Protein AF-A0A7W8UTD3-F1 (afdb_monomer_lite)

Radius of gyration: 18.6 Å; chains: 1; bounding box: 47×46×41 Å

Structure (mmCIF, N/CA/C/O backbone):
data_AF-A0A7W8UTD3-F1
#
_entry.id   AF-A0A7W8UTD3-F1
#
loop_
_atom_site.group_PDB
_atom_site.id
_atom_site.type_symbol
_atom_site.label_atom_id
_atom_site.label_alt_id
_atom_site.label_comp_id
_atom_site.label_asym_id
_atom_site.label_entity_id
_atom_site.label_seq_id
_atom_site.pdbx_PDB_ins_code
_atom_site.Cartn_x
_atom_site.Cartn_y
_atom_site.Cartn_z
_atom_site.occupancy
_atom_site.B_iso_or_equiv
_atom_site.auth_seq_id
_atom_site.auth_comp_id
_atom_site.auth_asym_id
_atom_site.auth_atom_id
_atom_site.pdbx_PDB_model_num
ATOM 1 N N . MET A 1 1 ? 26.764 28.680 -24.480 1.00 47.34 1 MET A N 1
ATOM 2 C CA . MET A 1 1 ? 25.297 28.781 -24.300 1.00 47.34 1 MET A CA 1
ATOM 3 C C . MET A 1 1 ? 24.707 27.395 -24.027 1.00 47.34 1 MET A C 1
ATOM 5 O O . MET A 1 1 ? 24.079 26.816 -24.897 1.00 47.34 1 MET A O 1
ATOM 9 N N . THR A 1 2 ? 24.956 26.810 -22.850 1.00 50.88 2 THR A N 1
ATOM 10 C CA . THR A 1 2 ? 24.509 25.431 -22.530 1.00 50.88 2 THR A CA 1
ATOM 11 C C . THR A 1 2 ? 23.997 25.271 -21.088 1.00 50.88 2 THR A C 1
ATOM 13 O O . THR A 1 2 ? 23.824 24.148 -20.615 1.00 50.88 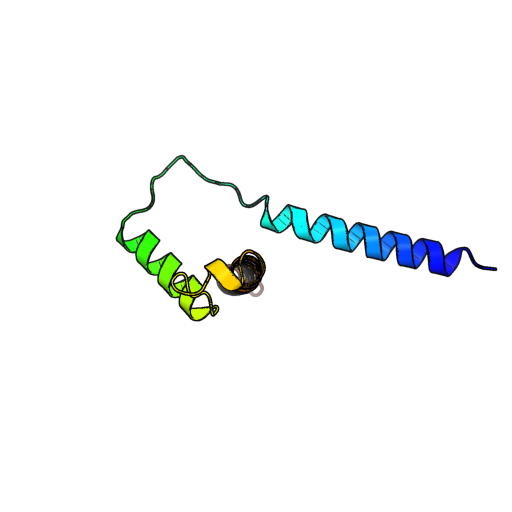2 THR A O 1
ATOM 16 N N . SER A 1 3 ? 23.744 26.382 -20.384 1.00 56.66 3 SER A N 1
ATOM 17 C CA . SER A 1 3 ? 23.369 26.393 -18.959 1.00 56.66 3 SER A CA 1
ATOM 18 C C . SER A 1 3 ? 21.863 26.214 -18.729 1.00 56.66 3 SER A C 1
ATOM 20 O O . SER A 1 3 ? 21.463 25.487 -17.829 1.00 56.66 3 SER A O 1
ATOM 22 N N . LEU A 1 4 ? 21.025 26.796 -19.592 1.00 59.12 4 LEU A N 1
ATOM 23 C CA . LEU A 1 4 ? 19.562 26.652 -19.560 1.00 59.12 4 LEU A CA 1
ATOM 24 C C . LEU A 1 4 ? 19.062 25.190 -19.626 1.00 59.12 4 LEU A C 1
ATOM 26 O O . LEU A 1 4 ? 18.260 24.818 -18.770 1.00 59.12 4 LEU A O 1
ATOM 30 N N . PRO A 1 5 ? 19.544 24.319 -20.540 1.00 68.00 5 PRO A N 1
ATOM 31 C CA . PRO A 1 5 ? 19.082 22.929 -20.588 1.00 68.00 5 PRO A CA 1
ATOM 32 C C . PRO A 1 5 ? 19.536 22.108 -19.373 1.00 68.00 5 PRO A C 1
ATOM 34 O O . PRO A 1 5 ? 18.850 21.175 -18.975 1.00 68.00 5 PRO A O 1
ATOM 37 N N . ARG A 1 6 ? 20.662 22.472 -18.744 1.00 63.81 6 ARG A N 1
ATOM 38 C CA . ARG A 1 6 ? 21.163 21.800 -17.534 1.00 63.81 6 ARG A CA 1
ATOM 39 C C . ARG A 1 6 ? 20.341 22.143 -16.297 1.00 63.81 6 ARG A C 1
ATOM 41 O O . ARG A 1 6 ? 20.099 21.261 -15.483 1.00 63.81 6 ARG A O 1
ATOM 48 N N . ILE A 1 7 ? 19.885 23.391 -16.179 1.00 71.62 7 ILE A N 1
ATOM 49 C CA . ILE A 1 7 ? 18.992 23.812 -15.090 1.00 71.62 7 ILE A CA 1
ATOM 50 C C . ILE A 1 7 ? 17.616 23.152 -15.252 1.00 71.62 7 ILE A C 1
ATOM 52 O O . ILE A 1 7 ? 17.080 22.636 -14.277 1.00 71.62 7 ILE A O 1
ATOM 56 N N . ALA A 1 8 ? 17.082 23.083 -16.476 1.00 66.88 8 ALA A N 1
ATOM 57 C CA . ALA A 1 8 ? 15.821 22.390 -16.747 1.00 66.88 8 ALA A CA 1
ATOM 58 C C . ALA A 1 8 ? 15.908 20.878 -16.461 1.00 66.88 8 ALA A C 1
ATOM 60 O O . ALA A 1 8 ? 15.030 20.324 -15.803 1.00 66.88 8 ALA A O 1
ATOM 61 N N . LEU A 1 9 ? 16.993 20.219 -16.886 1.00 69.44 9 LEU A N 1
ATOM 62 C CA . LEU A 1 9 ? 17.229 18.801 -16.599 1.00 69.44 9 LEU A CA 1
ATOM 63 C C . LEU A 1 9 ? 17.439 18.548 -15.096 1.00 69.44 9 LEU A C 1
ATOM 65 O O . LEU A 1 9 ? 16.930 17.566 -14.565 1.00 69.44 9 LEU A O 1
ATOM 69 N N . GLY A 1 10 ? 18.136 19.453 -14.401 1.00 73.38 10 GLY A N 1
ATOM 70 C CA . GLY A 1 10 ? 18.318 19.395 -12.950 1.00 73.38 10 GLY A CA 1
ATOM 71 C C . GLY A 1 10 ? 17.006 19.555 -12.179 1.00 73.38 10 GLY A C 1
ATOM 72 O O . GLY A 1 10 ? 16.755 18.803 -11.241 1.00 73.38 10 GLY A O 1
ATOM 73 N N . ALA A 1 11 ? 16.136 20.475 -12.604 1.00 68.88 11 ALA A N 1
ATOM 74 C CA . ALA A 1 11 ? 14.811 20.656 -12.012 1.00 68.88 11 ALA A CA 1
ATOM 75 C C . ALA A 1 11 ? 13.898 19.436 -12.243 1.00 68.88 11 ALA A C 1
ATOM 77 O O . ALA A 1 11 ? 13.212 19.003 -11.317 1.00 68.88 11 ALA A O 1
ATOM 78 N N . LEU A 1 12 ? 13.932 18.837 -13.440 1.00 69.06 12 LEU A N 1
ATOM 79 C CA . LEU A 1 12 ? 13.182 17.615 -13.755 1.00 69.06 12 LEU A CA 1
ATOM 80 C C . LEU A 1 12 ? 13.677 16.413 -12.930 1.00 69.06 12 LEU A C 1
ATOM 82 O O . LEU A 1 12 ? 12.871 15.666 -12.379 1.00 69.06 12 LEU A O 1
ATOM 86 N N . ALA A 1 13 ? 14.997 16.249 -12.801 1.00 67.44 13 ALA A N 1
ATOM 87 C CA . ALA A 1 13 ? 15.600 15.189 -11.995 1.00 67.44 13 ALA A CA 1
ATOM 88 C C . ALA A 1 13 ? 15.250 15.334 -10.505 1.00 67.44 13 ALA A C 1
ATOM 90 O O . ALA A 1 13 ? 14.884 14.352 -9.863 1.00 67.44 13 ALA A O 1
ATOM 91 N N . ALA A 1 14 ? 15.289 16.559 -9.970 1.00 62.12 14 ALA A N 1
ATOM 92 C CA . ALA A 1 14 ? 14.869 16.831 -8.600 1.00 62.12 14 ALA A CA 1
ATOM 93 C C . ALA A 1 14 ? 13.392 16.463 -8.382 1.00 62.12 14 ALA A C 1
ATOM 95 O O . ALA A 1 14 ? 13.087 15.725 -7.449 1.00 62.12 14 ALA A O 1
ATOM 96 N N . ALA A 1 15 ? 12.486 16.890 -9.269 1.00 60.81 15 ALA A N 1
ATOM 97 C CA . ALA A 1 15 ? 11.063 16.550 -9.183 1.00 60.81 15 ALA A CA 1
ATOM 98 C C . ALA A 1 15 ? 10.805 15.030 -9.220 1.00 60.81 15 ALA A C 1
ATOM 100 O O . ALA A 1 15 ? 9.967 14.528 -8.471 1.00 60.81 15 ALA A O 1
ATOM 101 N N . CYS A 1 16 ? 11.563 14.285 -10.032 1.00 60.31 16 CYS A N 1
ATOM 102 C CA . CYS A 1 16 ? 11.446 12.829 -10.123 1.00 60.31 16 CYS A CA 1
ATOM 103 C C . CYS A 1 16 ? 11.877 12.119 -8.824 1.00 60.31 16 CYS A C 1
ATOM 105 O O . CYS A 1 16 ? 11.256 11.133 -8.432 1.00 60.31 16 CYS A O 1
ATOM 107 N N . CYS A 1 17 ? 12.885 12.640 -8.115 1.00 59.09 17 CYS A N 1
ATOM 108 C CA . CYS A 1 17 ? 13.325 12.093 -6.827 1.00 59.09 17 CYS A CA 1
ATOM 109 C C . CYS A 1 17 ? 12.305 12.308 -5.694 1.00 59.09 17 CYS A C 1
ATOM 111 O O . CYS A 1 17 ? 12.199 11.465 -4.804 1.00 59.09 17 CYS A O 1
ATOM 113 N N . PHE A 1 18 ? 11.538 13.405 -5.711 1.00 54.00 18 PHE A N 1
ATOM 114 C CA . PHE A 1 18 ? 10.545 13.690 -4.664 1.00 54.00 18 PHE A CA 1
ATOM 115 C C . PHE A 1 18 ? 9.245 12.882 -4.807 1.00 54.00 18 PHE A C 1
ATOM 117 O O . PHE A 1 18 ? 8.583 12.631 -3.800 1.00 54.00 18 PHE A O 1
ATOM 124 N N . ALA A 1 19 ? 8.897 12.417 -6.012 1.00 53.72 19 ALA A N 1
ATOM 125 C CA . ALA A 1 19 ? 7.710 11.583 -6.230 1.00 53.72 19 ALA A CA 1
ATOM 126 C C . ALA A 1 19 ? 7.777 10.246 -5.463 1.00 53.72 19 ALA A C 1
ATOM 128 O O . ALA A 1 19 ? 6.775 9.790 -4.913 1.00 53.72 19 ALA A O 1
ATOM 129 N N . SER A 1 20 ? 8.970 9.656 -5.353 1.00 53.88 20 SER A N 1
ATOM 130 C CA . SER A 1 20 ? 9.189 8.378 -4.663 1.00 53.88 20 SER A CA 1
ATOM 131 C C . SER A 1 20 ? 8.970 8.465 -3.151 1.00 53.88 20 SER A C 1
ATOM 133 O O . SER A 1 20 ? 8.531 7.503 -2.524 1.00 53.88 20 SER A O 1
ATOM 135 N N . VAL A 1 21 ? 9.242 9.625 -2.547 1.00 55.94 21 VAL A N 1
ATOM 136 C CA . VAL A 1 21 ? 9.153 9.800 -1.090 1.00 55.94 21 VAL A CA 1
ATOM 137 C C . VAL A 1 21 ? 7.695 9.858 -0.629 1.00 55.94 21 VAL A C 1
ATOM 139 O O . VAL A 1 21 ? 7.380 9.366 0.447 1.00 55.94 21 VAL A O 1
ATOM 142 N N . ALA A 1 22 ? 6.779 10.379 -1.450 1.00 57.19 22 ALA A N 1
ATOM 143 C CA . ALA A 1 22 ? 5.360 10.488 -1.096 1.00 57.19 22 ALA A CA 1
ATOM 144 C C . ALA A 1 22 ? 4.648 9.123 -0.988 1.00 57.19 22 ALA A C 1
ATOM 146 O O . ALA A 1 22 ? 3.775 8.948 -0.136 1.00 57.19 22 ALA A O 1
ATOM 147 N N . ALA A 1 23 ? 5.047 8.145 -1.812 1.00 57.38 23 ALA A N 1
ATOM 148 C CA . ALA A 1 23 ? 4.549 6.770 -1.723 1.00 57.38 23 ALA A CA 1
ATOM 149 C C . ALA A 1 23 ? 5.051 6.056 -0.455 1.00 57.38 23 ALA A C 1
ATOM 151 O O . ALA A 1 23 ? 4.332 5.250 0.128 1.00 57.38 23 ALA A O 1
ATOM 152 N N . LEU A 1 24 ? 6.263 6.395 -0.001 1.00 59.78 24 LEU A N 1
ATOM 153 C CA . LEU A 1 24 ? 6.879 5.861 1.219 1.00 59.78 24 LEU A CA 1
ATOM 154 C C . LEU A 1 24 ? 6.460 6.614 2.494 1.00 59.78 24 LEU A C 1
ATOM 156 O O . LEU A 1 24 ? 6.626 6.094 3.591 1.00 59.78 24 LEU A O 1
ATOM 160 N N . ALA A 1 25 ? 5.927 7.829 2.363 1.00 55.34 25 ALA A N 1
ATOM 161 C CA . ALA A 1 25 ? 5.531 8.687 3.478 1.00 55.34 25 ALA A CA 1
ATOM 162 C C . ALA A 1 25 ? 4.072 8.491 3.921 1.00 55.34 25 ALA A C 1
ATOM 164 O O . ALA A 1 25 ? 3.589 9.270 4.743 1.00 55.34 25 ALA A O 1
ATOM 165 N N . GLN A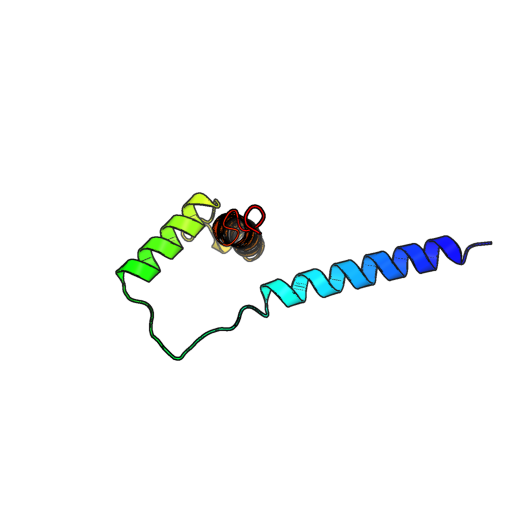 1 26 ? 3.357 7.488 3.391 1.00 59.94 26 GLN A N 1
ATOM 166 C CA . GLN A 1 26 ? 2.022 7.154 3.891 1.00 59.94 26 GLN A CA 1
ATOM 167 C C . GLN A 1 26 ? 2.129 6.822 5.390 1.00 59.94 26 GLN A C 1
ATOM 169 O O . GLN A 1 26 ? 2.853 5.885 5.739 1.00 59.94 26 GLN A O 1
ATOM 174 N N . PRO A 1 27 ? 1.465 7.580 6.285 1.00 58.59 27 PRO A N 1
ATOM 175 C CA . PRO A 1 27 ? 1.545 7.327 7.714 1.00 58.59 27 PRO A CA 1
ATOM 176 C C . PRO A 1 27 ? 1.031 5.917 8.001 1.00 58.59 27 PRO A C 1
ATOM 178 O O . PRO A 1 27 ? -0.140 5.618 7.770 1.00 58.59 27 PRO A O 1
ATOM 181 N N . TYR A 1 28 ? 1.905 5.042 8.495 1.00 60.31 28 TYR A N 1
ATOM 182 C CA . TYR A 1 28 ? 1.469 3.780 9.074 1.00 60.31 28 TYR A CA 1
ATOM 183 C C . TYR A 1 28 ? 0.856 4.089 10.440 1.00 60.31 28 TYR A C 1
ATOM 185 O O . TYR A 1 28 ? 1.570 4.239 11.434 1.00 60.31 28 TYR A O 1
ATOM 193 N N . ASP A 1 29 ? -0.465 4.255 10.473 1.00 62.72 29 ASP A N 1
ATOM 194 C CA . ASP A 1 29 ? -1.200 4.430 11.720 1.00 62.72 29 ASP A CA 1
ATOM 195 C C . ASP A 1 29 ? -1.306 3.076 12.434 1.00 62.72 29 ASP A C 1
ATOM 197 O O . ASP A 1 29 ? -2.145 2.231 12.126 1.00 62.72 29 ASP A O 1
ATOM 201 N N . SER A 1 30 ? -0.390 2.844 13.373 1.00 63.53 30 SER A N 1
ATOM 202 C CA . SER A 1 30 ? -0.312 1.612 14.160 1.00 63.53 30 SER A CA 1
ATOM 203 C C . SER A 1 30 ? -1.321 1.558 15.311 1.00 63.53 30 SER A C 1
ATOM 205 O O . SER A 1 30 ? -1.346 0.570 16.048 1.00 63.53 30 SER A O 1
ATOM 207 N N . THR A 1 31 ? -2.139 2.601 15.501 1.00 65.44 31 THR A N 1
ATOM 208 C CA . THR A 1 31 ? -2.979 2.748 16.698 1.00 65.44 31 THR A CA 1
ATOM 209 C C . THR A 1 31 ? -4.266 1.920 16.663 1.00 65.44 31 THR A C 1
ATOM 211 O O . THR A 1 31 ? -4.871 1.701 17.714 1.00 65.44 31 THR A O 1
ATOM 214 N N . ALA A 1 32 ? -4.650 1.374 15.503 1.00 73.19 32 ALA A N 1
ATOM 215 C CA . ALA A 1 32 ? -5.781 0.459 15.370 1.00 73.19 32 ALA A CA 1
ATOM 216 C C . ALA A 1 32 ? -5.452 -0.708 14.417 1.00 73.19 32 ALA A C 1
ATOM 218 O O . ALA A 1 32 ? -5.221 -0.481 13.228 1.00 73.19 32 ALA A O 1
ATOM 219 N N . PRO A 1 33 ? -5.450 -1.972 14.885 1.00 82.44 33 PRO A N 1
ATOM 220 C CA . PRO A 1 33 ? -5.281 -3.110 13.991 1.00 82.44 33 PRO A CA 1
ATOM 221 C C . PRO A 1 33 ? -6.463 -3.211 13.020 1.00 82.44 33 PRO A C 1
ATOM 223 O O . PRO A 1 33 ? -7.625 -3.095 13.419 1.00 82.44 33 PRO A O 1
ATOM 226 N N . LEU A 1 34 ? -6.172 -3.486 11.747 1.00 87.69 34 LEU A N 1
ATOM 227 C CA . LEU A 1 34 ? -7.206 -3.712 10.740 1.00 87.69 34 LEU A CA 1
ATOM 228 C C . LEU A 1 34 ? -8.034 -4.957 11.076 1.00 87.69 34 LEU A C 1
ATOM 230 O O . LEU A 1 34 ? -7.518 -6.016 11.444 1.00 87.69 34 LEU A O 1
ATOM 234 N N . THR A 1 35 ? -9.346 -4.856 10.881 1.00 92.94 35 THR A N 1
ATOM 235 C CA . THR A 1 35 ? -10.233 -6.020 10.952 1.00 92.94 35 THR A CA 1
ATOM 236 C C . THR A 1 35 ? -9.985 -6.947 9.761 1.00 92.94 35 THR A C 1
ATOM 238 O O . THR A 1 35 ? -9.621 -6.515 8.666 1.00 92.94 35 THR A O 1
ATOM 241 N N . ARG A 1 36 ? -10.281 -8.244 9.913 1.00 95.38 36 ARG A N 1
ATOM 242 C CA . ARG A 1 36 ? -10.199 -9.208 8.797 1.00 95.38 36 ARG A CA 1
ATOM 243 C C . ARG A 1 36 ? -11.043 -8.783 7.585 1.00 95.38 36 ARG A C 1
ATOM 245 O O . ARG A 1 36 ? -10.680 -9.093 6.453 1.00 95.38 36 ARG A O 1
ATOM 252 N N . ALA A 1 37 ? -12.167 -8.107 7.819 1.00 94.88 37 ALA A N 1
ATOM 253 C CA . ALA A 1 37 ? -13.011 -7.584 6.751 1.00 94.88 37 ALA A CA 1
ATOM 254 C C . ALA A 1 37 ? -12.308 -6.459 5.974 1.00 94.88 37 ALA A C 1
ATOM 256 O O . ALA A 1 37 ? -12.312 -6.488 4.746 1.00 94.88 37 ALA A O 1
ATOM 257 N N . GLN A 1 38 ? -11.652 -5.531 6.676 1.00 91.69 38 GLN A N 1
ATOM 258 C CA . GLN A 1 38 ? -10.883 -4.444 6.062 1.00 91.69 38 GLN A CA 1
ATOM 259 C C . GLN A 1 38 ? -9.6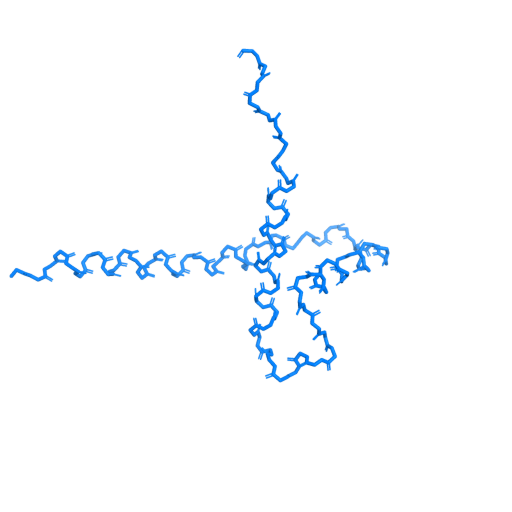97 -4.976 5.255 1.00 91.69 38 GLN A C 1
ATOM 261 O O . GLN A 1 38 ? -9.577 -4.641 4.083 1.00 91.69 38 GLN A O 1
ATOM 266 N N . VAL A 1 39 ? -8.905 -5.901 5.812 1.00 93.50 39 VAL A N 1
ATOM 267 C CA . VAL A 1 39 ? -7.770 -6.507 5.086 1.00 93.50 39 VAL A CA 1
ATOM 268 C C . VAL A 1 39 ? -8.230 -7.177 3.788 1.00 93.50 39 VAL A C 1
ATOM 270 O O . VAL A 1 39 ? -7.611 -7.015 2.742 1.00 93.50 39 VAL A O 1
ATOM 273 N N . ARG A 1 40 ? -9.351 -7.910 3.818 1.00 95.12 40 ARG A N 1
ATOM 274 C CA . ARG A 1 40 ? -9.911 -8.526 2.603 1.00 95.12 40 ARG A CA 1
ATOM 275 C C . ARG A 1 40 ? -10.353 -7.484 1.579 1.00 95.12 40 ARG A C 1
ATOM 277 O O . ARG A 1 40 ? -10.133 -7.692 0.390 1.00 95.12 40 ARG A O 1
ATOM 284 N N . ALA A 1 41 ? -10.972 -6.393 2.025 1.00 94.94 41 ALA A N 1
ATOM 285 C CA . ALA A 1 41 ? -11.385 -5.308 1.142 1.00 94.94 41 ALA A CA 1
ATOM 286 C C . ALA A 1 41 ? -10.178 -4.643 0.463 1.00 94.94 41 ALA A C 1
ATOM 288 O O . ALA A 1 41 ? -10.204 -4.447 -0.751 1.00 94.94 41 ALA A O 1
ATOM 289 N N . GLU A 1 42 ? -9.106 -4.381 1.213 1.00 92.50 42 GLU A N 1
ATOM 290 C CA . GLU A 1 42 ? -7.855 -3.841 0.672 1.00 92.50 42 GLU A CA 1
ATOM 291 C C . GLU A 1 42 ? -7.220 -4.796 -0.341 1.00 92.50 42 GLU A C 1
ATOM 293 O O . GLU A 1 42 ? -6.877 -4.385 -1.444 1.00 92.50 42 GLU A O 1
ATOM 298 N N . VAL A 1 43 ? -7.141 -6.094 -0.040 1.00 94.31 43 VAL A N 1
ATOM 299 C CA . VAL A 1 43 ? -6.600 -7.080 -0.993 1.00 94.31 43 VAL A CA 1
ATOM 300 C C . VAL A 1 43 ? -7.412 -7.110 -2.294 1.00 94.31 43 VAL A C 1
ATOM 302 O O . VAL A 1 43 ? -6.832 -7.145 -3.378 1.00 94.31 43 VAL A O 1
ATOM 305 N N . ILE A 1 44 ? -8.744 -7.035 -2.219 1.00 95.81 44 ILE A N 1
ATOM 306 C CA . ILE A 1 44 ? -9.609 -6.958 -3.409 1.00 95.81 44 ILE A CA 1
ATOM 307 C C . ILE A 1 44 ? -9.352 -5.665 -4.199 1.00 95.81 44 ILE A C 1
ATOM 309 O O . ILE A 1 44 ? -9.359 -5.681 -5.430 1.00 95.81 44 ILE A O 1
ATOM 313 N N . GLU A 1 45 ? -9.125 -4.540 -3.523 1.00 95.62 45 GLU A N 1
ATOM 314 C CA . GLU A 1 45 ? -8.793 -3.263 -4.166 1.00 95.62 45 GLU A CA 1
ATOM 315 C C . GLU A 1 45 ? -7.490 -3.359 -4.973 1.00 95.62 45 GLU A C 1
ATOM 317 O O . GLU A 1 45 ? -7.444 -2.927 -6.129 1.00 95.62 45 GLU A O 1
ATOM 322 N N . TRP A 1 46 ? -6.468 -3.997 -4.402 1.00 94.94 46 TRP A N 1
ATOM 323 C CA . TRP A 1 46 ? -5.186 -4.247 -5.062 1.00 94.94 46 TRP A CA 1
ATOM 324 C C . TRP A 1 46 ? -5.318 -5.230 -6.233 1.00 94.94 46 TRP A C 1
ATOM 326 O O . TRP A 1 46 ? -4.779 -4.974 -7.308 1.00 94.94 46 TRP A O 1
ATOM 336 N N . GLN A 1 47 ? -6.119 -6.292 -6.098 1.00 94.94 47 GLN A N 1
ATOM 337 C CA . GLN A 1 47 ? -6.426 -7.204 -7.213 1.00 94.94 47 GLN A CA 1
ATOM 338 C C . GLN A 1 47 ? -7.118 -6.477 -8.371 1.00 94.94 47 GLN A C 1
ATOM 340 O O . GLN A 1 47 ? -6.759 -6.652 -9.534 1.00 94.94 47 GLN A O 1
ATOM 345 N N . ARG A 1 48 ? -8.054 -5.567 -8.073 1.00 96.19 48 ARG A N 1
ATOM 346 C CA . ARG A 1 48 ? -8.687 -4.692 -9.079 1.00 96.19 48 ARG A CA 1
ATOM 347 C C . ARG A 1 48 ? -7.719 -3.680 -9.694 1.00 96.19 48 ARG A C 1
ATOM 349 O O . ARG A 1 48 ? -8.053 -3.043 -10.692 1.00 96.19 48 ARG A O 1
ATOM 356 N N . ALA A 1 49 ? -6.573 -3.433 -9.069 1.00 95.62 49 ALA A N 1
ATOM 357 C CA . ALA A 1 49 ? -5.480 -2.640 -9.628 1.00 95.62 49 ALA A CA 1
ATOM 358 C C . ALA A 1 49 ? -4.489 -3.493 -10.446 1.00 95.62 49 ALA A C 1
ATOM 360 O O . ALA A 1 49 ? -3.520 -2.955 -10.974 1.00 95.62 49 ALA A O 1
ATOM 361 N N . GLY A 1 50 ? -4.752 -4.798 -10.592 1.00 93.56 50 GLY A N 1
ATOM 362 C CA . GLY A 1 50 ? -3.923 -5.729 -11.354 1.00 93.56 50 GLY A CA 1
ATOM 363 C C . GLY A 1 50 ? -2.804 -6.381 -10.541 1.00 93.56 50 GLY A C 1
ATOM 364 O O . GLY A 1 50 ? -1.881 -6.922 -11.142 1.00 93.56 50 GLY A O 1
ATOM 365 N N . TYR A 1 51 ? -2.856 -6.320 -9.206 1.00 94.06 51 TYR A N 1
ATOM 366 C CA . TYR A 1 51 ? -1.907 -7.024 -8.344 1.00 94.06 51 TYR A CA 1
ATOM 367 C C . TYR A 1 51 ? -2.320 -8.484 -8.138 1.00 94.06 51 TYR A C 1
ATOM 369 O O . TYR A 1 51 ? -3.410 -8.755 -7.631 1.00 94.06 51 TYR A O 1
ATOM 377 N N . ASP A 1 52 ? -1.429 -9.414 -8.470 1.00 90.94 52 ASP A N 1
ATOM 378 C CA . ASP A 1 52 ? -1.597 -10.841 -8.202 1.00 90.94 52 ASP A CA 1
ATOM 379 C C . ASP A 1 52 ? -0.445 -11.344 -7.328 1.00 90.94 52 ASP A C 1
ATOM 381 O O . ASP A 1 52 ? 0.689 -11.449 -7.782 1.00 90.94 52 ASP A O 1
ATOM 385 N N . GLN A 1 53 ? -0.754 -11.679 -6.073 1.00 83.75 53 GLN A N 1
ATOM 386 C CA . GLN A 1 53 ? 0.220 -12.193 -5.104 1.00 83.75 53 GLN A CA 1
ATOM 387 C C . GLN A 1 53 ? 0.760 -13.581 -5.469 1.00 83.75 53 GLN A C 1
ATOM 389 O O . GLN A 1 53 ? 1.836 -13.952 -5.006 1.00 83.75 53 GLN A O 1
ATOM 394 N N . SER A 1 54 ? 0.016 -14.370 -6.249 1.00 86.25 54 SER A N 1
ATOM 395 C CA . SER A 1 54 ? 0.398 -15.747 -6.576 1.00 86.25 54 SER A CA 1
ATOM 396 C C . SER A 1 54 ? 1.512 -15.826 -7.624 1.00 86.25 54 SER A C 1
ATOM 398 O O . SER A 1 54 ? 2.316 -16.756 -7.582 1.00 86.25 54 SER A O 1
ATOM 400 N N . ASP A 1 55 ? 1.611 -14.817 -8.495 1.00 82.12 55 ASP A N 1
ATOM 401 C CA . ASP A 1 55 ? 2.631 -14.701 -9.550 1.00 82.12 55 ASP A CA 1
ATOM 402 C C . ASP A 1 55 ? 3.637 -13.555 -9.300 1.00 82.12 55 ASP A C 1
ATOM 404 O O . ASP A 1 55 ? 4.539 -13.288 -10.098 1.00 82.12 55 ASP A O 1
ATOM 408 N N . ASP A 1 56 ? 3.512 -12.869 -8.159 1.00 81.31 56 ASP A N 1
ATOM 409 C CA . ASP A 1 56 ? 4.270 -11.649 -7.865 1.00 81.31 56 ASP A CA 1
ATOM 410 C C . ASP A 1 56 ? 5.782 -11.879 -7.794 1.00 81.31 56 ASP A C 1
ATOM 412 O O . ASP A 1 56 ? 6.559 -10.998 -8.141 1.00 81.31 56 ASP A O 1
ATOM 416 N N . TRP A 1 57 ? 6.222 -13.075 -7.396 1.00 82.31 57 TRP A N 1
ATOM 417 C CA . TRP A 1 57 ? 7.642 -13.396 -7.213 1.00 82.31 57 TRP A CA 1
ATOM 418 C C . TRP A 1 57 ? 8.507 -13.100 -8.452 1.00 82.31 57 TRP A C 1
ATOM 420 O O . TRP A 1 57 ? 9.681 -12.766 -8.301 1.00 82.31 57 TRP A O 1
ATOM 430 N N . SER A 1 58 ? 7.931 -13.187 -9.656 1.00 89.19 58 SER A N 1
ATOM 431 C CA . SER A 1 58 ? 8.623 -12.912 -10.924 1.00 89.19 58 SER A CA 1
ATOM 432 C C . SER A 1 58 ? 8.682 -11.425 -11.285 1.00 89.19 58 SER A C 1
ATOM 434 O O . SER A 1 58 ? 9.553 -11.012 -12.048 1.00 89.19 58 SER A O 1
ATOM 436 N N . HIS A 1 59 ? 7.745 -10.624 -10.776 1.00 88.12 59 HIS A N 1
ATOM 437 C CA . HIS A 1 59 ? 7.525 -9.235 -11.195 1.00 88.12 59 HIS A CA 1
ATOM 438 C C . HIS A 1 59 ? 7.714 -8.222 -10.063 1.00 88.12 59 HIS A C 1
ATOM 440 O O . HIS A 1 59 ? 7.672 -7.013 -10.304 1.00 88.12 59 HIS A O 1
ATOM 446 N N . TYR A 1 60 ? 7.952 -8.708 -8.847 1.00 84.31 60 TYR A N 1
ATOM 447 C C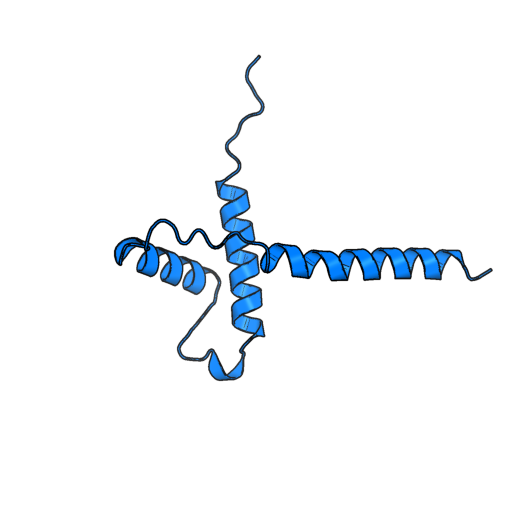A . TYR A 1 60 ? 8.253 -7.897 -7.686 1.00 84.31 60 TYR A CA 1
ATOM 448 C C . TYR A 1 60 ? 9.604 -7.184 -7.867 1.00 84.31 60 TYR A C 1
ATOM 450 O O . TYR A 1 60 ? 10.583 -7.818 -8.273 1.00 84.31 60 TYR A O 1
ATOM 458 N N . PRO A 1 61 ? 9.704 -5.883 -7.537 1.00 90.62 61 PRO A N 1
ATOM 459 C CA . PRO A 1 61 ? 8.690 -5.043 -6.880 1.00 90.62 61 PRO A CA 1
ATOM 460 C C . PRO A 1 61 ? 7.721 -4.299 -7.821 1.00 90.62 61 PRO A C 1
ATOM 462 O O . PRO A 1 61 ? 6.802 -3.627 -7.350 1.00 90.62 61 PRO A O 1
ATOM 465 N N . GLU A 1 62 ? 7.884 -4.399 -9.137 1.00 92.38 62 GLU A N 1
ATOM 466 C CA . GLU A 1 62 ? 7.264 -3.477 -10.099 1.00 92.38 62 GLU A CA 1
ATOM 467 C C . GLU A 1 62 ? 5.744 -3.616 -10.209 1.00 92.38 62 GLU A C 1
ATOM 469 O O . GLU A 1 62 ? 5.025 -2.626 -10.367 1.00 92.38 62 GLU A O 1
ATOM 474 N N . SER A 1 63 ? 5.234 -4.837 -10.103 1.00 91.25 63 SER A N 1
ATOM 475 C CA . SER A 1 63 ? 3.804 -5.151 -9.970 1.00 91.25 63 SER A CA 1
ATOM 476 C C . SER A 1 63 ? 3.182 -4.483 -8.741 1.00 91.25 63 SER A C 1
ATOM 478 O O . SER A 1 63 ? 2.135 -3.839 -8.859 1.00 91.25 63 SER A O 1
ATOM 480 N N . ALA A 1 64 ? 3.839 -4.586 -7.582 1.00 90.75 64 ALA A N 1
ATOM 481 C CA . ALA A 1 64 ? 3.375 -3.998 -6.328 1.00 90.75 64 ALA A CA 1
ATOM 482 C C . ALA A 1 64 ? 3.390 -2.462 -6.379 1.00 90.75 64 ALA A C 1
ATOM 484 O O . ALA A 1 64 ? 2.404 -1.823 -6.009 1.00 90.75 64 ALA A O 1
ATOM 485 N N . LEU A 1 65 ? 4.465 -1.861 -6.904 1.00 92.56 65 LEU A N 1
ATOM 486 C CA . LEU A 1 65 ? 4.572 -0.406 -7.059 1.00 92.56 65 LEU A CA 1
ATOM 487 C C . LEU A 1 65 ? 3.506 0.150 -8.013 1.00 92.56 65 LEU A C 1
ATOM 489 O O . LEU A 1 65 ? 2.844 1.140 -7.697 1.00 92.56 65 LEU A O 1
ATOM 493 N N . ARG A 1 66 ? 3.287 -0.509 -9.157 1.00 93.38 66 ARG A N 1
ATOM 494 C CA . ARG A 1 66 ? 2.262 -0.112 -10.135 1.00 93.38 66 ARG A CA 1
ATOM 495 C C . ARG A 1 66 ? 0.858 -0.173 -9.544 1.00 93.38 66 ARG A C 1
ATOM 497 O O . ARG A 1 66 ? 0.099 0.787 -9.671 1.00 93.38 66 ARG A O 1
ATOM 504 N N . ALA A 1 67 ? 0.510 -1.287 -8.904 1.00 94.56 67 ALA A N 1
ATOM 505 C CA . ALA A 1 67 ? -0.799 -1.448 -8.284 1.00 94.56 67 ALA A CA 1
ATOM 506 C C . ALA A 1 67 ? -1.010 -0.436 -7.150 1.00 94.56 67 ALA A C 1
ATOM 508 O O . ALA A 1 67 ? -2.067 0.191 -7.086 1.00 94.56 67 ALA A O 1
ATOM 509 N N . GLY A 1 68 ? 0.012 -0.208 -6.318 1.00 92.81 68 GLY A N 1
ATOM 510 C CA . GLY A 1 68 ? -0.010 0.799 -5.259 1.00 92.81 68 GLY A CA 1
ATOM 511 C C . GLY A 1 68 ? -0.277 2.212 -5.785 1.00 92.81 68 GLY A C 1
ATOM 512 O O . GLY A 1 68 ? -1.108 2.923 -5.222 1.00 92.81 68 GLY A O 1
ATOM 513 N N . ALA A 1 69 ? 0.345 2.602 -6.903 1.00 93.56 69 ALA A N 1
ATOM 514 C CA . ALA A 1 69 ? 0.096 3.899 -7.538 1.00 93.56 69 ALA A CA 1
ATOM 515 C C . ALA A 1 69 ? -1.364 4.053 -8.007 1.00 93.56 69 ALA A C 1
ATOM 517 O O . ALA A 1 69 ? -1.992 5.082 -7.758 1.00 93.56 69 ALA A O 1
ATOM 518 N N . ILE A 1 70 ? -1.930 3.012 -8.627 1.00 94.31 70 ILE A N 1
ATOM 519 C CA . ILE A 1 70 ? -3.333 3.000 -9.072 1.00 94.31 70 ILE A CA 1
ATOM 520 C C . ILE A 1 70 ? -4.290 3.084 -7.873 1.00 94.31 70 ILE A C 1
ATOM 522 O O . ILE A 1 70 ? -5.267 3.833 -7.911 1.00 94.31 70 ILE A O 1
ATOM 526 N N . VAL A 1 71 ? -4.025 2.330 -6.802 1.00 94.56 71 VAL A N 1
ATOM 527 C CA . VAL A 1 71 ? -4.821 2.358 -5.563 1.00 94.56 71 VAL A CA 1
ATOM 528 C C . VAL A 1 71 ? -4.786 3.748 -4.928 1.00 94.56 71 VAL A C 1
ATOM 530 O O . VAL A 1 71 ? -5.836 4.300 -4.601 1.00 94.56 71 VAL A O 1
ATOM 533 N N . ALA A 1 72 ? -3.602 4.350 -4.806 1.00 90.56 72 ALA A N 1
ATOM 534 C CA . ALA A 1 72 ? -3.449 5.696 -4.261 1.00 90.56 72 ALA A CA 1
ATOM 535 C C . ALA A 1 72 ? -4.229 6.737 -5.078 1.00 90.56 72 ALA A C 1
ATOM 537 O O . ALA A 1 72 ? -4.940 7.560 -4.500 1.00 90.56 72 ALA A O 1
ATOM 538 N N . GLN A 1 73 ? -4.161 6.660 -6.411 1.00 91.88 73 GLN A N 1
ATOM 539 C CA . GLN A 1 73 ? -4.924 7.538 -7.296 1.00 91.88 73 GLN A CA 1
ATOM 540 C C . GLN A 1 73 ? -6.437 7.393 -7.072 1.00 91.88 73 GLN A C 1
ATOM 542 O O . GLN A 1 73 ? -7.117 8.389 -6.834 1.00 91.88 73 GLN A O 1
ATOM 547 N N . ARG A 1 74 ? -6.964 6.161 -7.072 1.00 93.50 74 ARG A N 1
ATOM 548 C CA . ARG A 1 74 ? -8.397 5.895 -6.839 1.00 93.50 74 ARG A CA 1
ATOM 549 C C . ARG A 1 74 ? -8.863 6.435 -5.488 1.00 93.50 74 ARG A C 1
ATOM 551 O O . ARG A 1 74 ? -9.927 7.041 -5.394 1.00 93.50 74 ARG A O 1
ATOM 558 N N . ARG A 1 75 ? -8.056 6.255 -4.439 1.00 90.56 75 ARG A N 1
ATOM 559 C CA . ARG A 1 75 ? -8.360 6.782 -3.102 1.00 90.56 75 ARG A CA 1
ATOM 560 C C . ARG A 1 75 ? -8.403 8.307 -3.098 1.00 90.56 75 ARG A C 1
ATOM 562 O O . ARG A 1 75 ? -9.343 8.866 -2.539 1.00 90.56 75 ARG A O 1
ATOM 569 N N . ALA A 1 76 ? -7.463 8.975 -3.765 1.00 87.12 76 ALA A N 1
ATOM 570 C CA . ALA A 1 76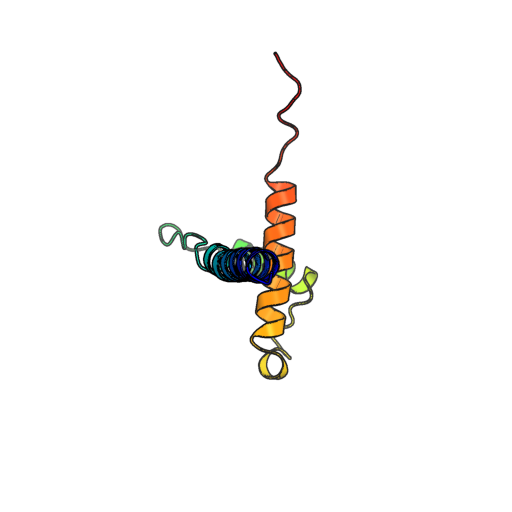 ? -7.463 10.433 -3.904 1.00 87.12 76 ALA A CA 1
ATOM 571 C C . ALA A 1 76 ? -8.69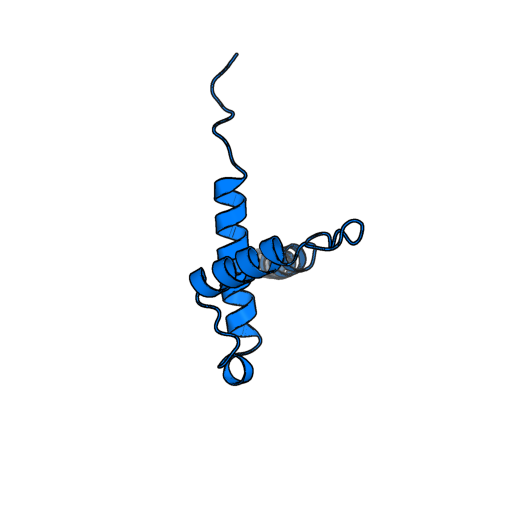3 10.958 -4.675 1.00 87.12 76 ALA A C 1
ATOM 573 O O . ALA A 1 76 ? -9.289 11.960 -4.274 1.00 87.12 76 ALA A O 1
ATOM 574 N N . GLU A 1 77 ? -9.122 10.251 -5.726 1.00 88.44 77 GLU A N 1
ATOM 575 C CA . GLU A 1 77 ? -10.357 10.554 -6.467 1.00 88.44 77 GLU A CA 1
ATOM 576 C C . GLU A 1 77 ? -11.595 10.434 -5.561 1.00 88.44 77 GLU A C 1
ATOM 578 O O . GLU A 1 77 ? -12.442 11.325 -5.550 1.00 88.44 77 GLU A O 1
ATOM 583 N N . THR A 1 78 ? -11.682 9.384 -4.736 1.00 83.31 78 THR A N 1
ATOM 584 C CA . THR A 1 78 ? -12.802 9.202 -3.789 1.00 83.31 78 THR A CA 1
ATOM 585 C C . THR A 1 78 ? -12.762 10.141 -2.581 1.00 83.31 78 THR A C 1
ATOM 587 O O . THR A 1 78 ? -13.811 10.486 -2.040 1.00 83.31 78 THR A O 1
ATOM 590 N N . ALA A 1 79 ? -11.570 10.572 -2.158 1.00 74.31 79 ALA A N 1
ATOM 591 C CA . ALA A 1 79 ? -11.369 11.489 -1.036 1.00 74.31 79 ALA A CA 1
ATOM 592 C C . ALA A 1 79 ? -11.682 12.951 -1.390 1.00 74.31 79 ALA A C 1
ATOM 594 O O . ALA A 1 79 ? -11.702 13.797 -0.497 1.00 74.31 79 ALA A O 1
ATOM 595 N N . THR A 1 80 ? -11.952 13.250 -2.665 1.00 56.50 80 THR A N 1
ATOM 596 C CA . THR A 1 80 ? -12.409 14.564 -3.128 1.00 56.50 80 THR A CA 1
ATOM 597 C C . THR A 1 80 ? -13.942 14.577 -3.247 1.00 56.50 80 THR A C 1
ATOM 599 O O . THR A 1 80 ? -14.475 14.290 -4.320 1.00 56.50 80 THR A O 1
ATOM 602 N N . PRO A 1 81 ? -14.716 14.912 -2.194 1.00 50.44 81 PRO A N 1
ATOM 603 C CA . PRO A 1 81 ? -16.116 15.266 -2.372 1.00 50.44 81 PRO A CA 1
ATOM 604 C C . PRO A 1 81 ? -16.214 16.644 -3.039 1.00 50.44 81 PRO A C 1
ATOM 606 O O . PRO A 1 81 ? -15.392 17.529 -2.809 1.00 50.44 81 PRO A O 1
ATOM 609 N N . ALA A 1 82 ? -17.263 16.836 -3.838 1.00 50.81 82 ALA A N 1
ATOM 610 C CA . ALA A 1 82 ? -17.696 18.110 -4.404 1.00 50.81 82 ALA A CA 1
ATOM 611 C C . ALA A 1 82 ? -17.922 19.188 -3.314 1.00 50.81 82 ALA A C 1
ATOM 613 O O . ALA A 1 82 ? -19.043 19.430 -2.871 1.00 50.81 82 ALA A O 1
ATOM 614 N N . GLY A 1 83 ? -16.845 19.831 -2.865 1.00 44.75 83 GLY A N 1
ATOM 615 C CA . GLY A 1 83 ? -16.820 20.878 -1.844 1.00 44.75 83 GLY A CA 1
ATOM 616 C C . GLY A 1 83 ? -16.403 22.225 -2.425 1.00 44.75 83 GLY A C 1
ATOM 617 O O . GLY A 1 83 ? -15.451 22.829 -1.951 1.00 44.75 83 GLY A O 1
ATOM 618 N N . GLY A 1 84 ? -17.090 22.673 -3.478 1.00 43.19 84 GLY A N 1
ATOM 619 C CA . GLY A 1 84 ? -16.800 23.937 -4.162 1.00 43.19 84 GLY A CA 1
ATOM 620 C C . GLY A 1 84 ? -18.042 24.662 -4.673 1.00 43.19 84 GLY A C 1
ATOM 621 O O . GLY A 1 84 ? -17.979 25.303 -5.714 1.00 43.19 84 GLY A O 1
ATOM 622 N N . ALA A 1 85 ? -19.189 24.520 -4.003 1.00 49.12 85 ALA A N 1
ATOM 623 C CA . ALA A 1 85 ? -20.396 25.244 -4.399 1.00 49.12 85 ALA A CA 1
ATOM 624 C C . ALA A 1 85 ? -21.358 25.505 -3.236 1.00 49.12 85 ALA A C 1
ATOM 626 O O . ALA A 1 85 ? -22.494 25.058 -3.336 1.00 49.12 85 ALA A O 1
ATOM 627 N N . ARG A 1 86 ? -20.946 26.193 -2.154 1.00 46.81 86 ARG A N 1
ATOM 628 C CA . ARG A 1 86 ? -21.858 26.892 -1.213 1.00 46.81 86 ARG A CA 1
ATOM 629 C C . ARG A 1 86 ? -21.114 28.017 -0.468 1.00 46.81 86 ARG A C 1
ATOM 631 O O . ARG A 1 86 ? -20.138 27.713 0.212 1.00 46.81 86 ARG A O 1
ATOM 638 N N . HIS A 1 87 ? -21.691 29.223 -0.546 1.00 42.91 87 HIS A N 1
ATOM 639 C CA . HIS A 1 87 ? -21.356 30.524 0.066 1.00 42.91 87 HIS A CA 1
ATOM 640 C C . HIS A 1 87 ? -20.558 31.502 -0.795 1.00 42.91 87 HIS A C 1
ATOM 642 O O . HIS A 1 87 ? -19.352 31.280 -1.017 1.00 42.91 87 HIS A O 1
#

Foldseek 3Di:
DPVVVVVVVVVVVVVVVVVVVVLVPPDPPPPDDDDPVRVVVVVVQLVVLVADPVPCVVVPPPSVVSSSVVSVVVVVVVVDDPPDDDD

Secondary structure (DSSP, 8-state):
--HHHHHHHHHHHHHHHHHHHHHHT----TTSPPPHHHHHHHHHHHHTTT--TTTGGGTTTHHHHHHHHHHHHHHHHHT--------

pLDDT: mean 76.04, std 17.24, range [42.91, 96.19]

Sequence (87 aa):
MTSLPRIALGALAAACCFASVAALAQPYDSTAPLTRAQVRAEVIEWQRAGYDQSDDWSHYPESALRAGAIVAQRRAETATPAGGARH